Protein AF-A0A0G1GWQ5-F1 (afdb_monomer_lite)

Structure (mmCIF, N/CA/C/O backbone):
data_AF-A0A0G1GWQ5-F1
#
_entry.id   AF-A0A0G1GWQ5-F1
#
loop_
_atom_site.group_PDB
_atom_site.id
_atom_site.type_symbol
_atom_site.label_atom_id
_atom_site.label_alt_id
_atom_site.label_comp_id
_atom_site.label_asym_id
_atom_site.label_entity_id
_atom_site.label_seq_id
_atom_site.pdbx_PDB_ins_code
_atom_site.Cartn_x
_atom_site.Cartn_y
_atom_site.Cartn_z
_atom_site.occupancy
_atom_site.B_iso_or_equiv
_atom_site.auth_seq_id
_atom_site.auth_comp_id
_atom_site.auth_asym_id
_atom_site.auth_atom_id
_atom_site.pdbx_PDB_model_num
ATOM 1 N N . MET A 1 1 ? 37.910 -0.144 7.270 1.00 45.41 1 MET A N 1
ATOM 2 C CA . MET A 1 1 ? 36.591 0.503 7.443 1.00 45.41 1 MET A CA 1
ATOM 3 C C . MET A 1 1 ? 36.032 0.796 6.066 1.00 45.41 1 MET A C 1
ATOM 5 O O . MET A 1 1 ? 36.722 1.430 5.286 1.00 45.41 1 MET A O 1
ATOM 9 N N . GLY A 1 2 ? 34.850 0.276 5.751 1.00 44.00 2 GLY A N 1
ATOM 10 C CA . GLY A 1 2 ? 34.214 0.432 4.442 1.00 44.00 2 GLY A CA 1
ATOM 11 C C . GLY A 1 2 ? 33.196 -0.677 4.229 1.00 44.00 2 GLY A C 1
ATOM 12 O O . GLY A 1 2 ? 33.436 -1.597 3.453 1.00 44.00 2 GLY A O 1
ATOM 13 N N . GLY A 1 3 ? 32.113 -0.655 5.009 1.00 39.78 3 GLY A N 1
ATOM 14 C CA . GLY A 1 3 ? 31.004 -1.583 4.819 1.00 39.78 3 GLY A CA 1
ATOM 15 C C . GLY A 1 3 ? 30.367 -1.304 3.464 1.00 39.78 3 GLY A C 1
ATOM 16 O O . GLY A 1 3 ? 29.810 -0.229 3.262 1.00 39.78 3 GLY A O 1
ATOM 17 N N . ARG A 1 4 ? 30.490 -2.248 2.527 1.00 44.38 4 ARG A N 1
ATOM 18 C CA . ARG A 1 4 ? 29.721 -2.232 1.283 1.00 44.38 4 ARG A CA 1
ATOM 19 C C . ARG A 1 4 ? 28.251 -2.302 1.675 1.00 44.38 4 ARG A C 1
ATOM 21 O O . ARG A 1 4 ? 27.799 -3.341 2.152 1.00 44.38 4 ARG A O 1
ATOM 28 N N . ILE A 1 5 ? 27.523 -1.207 1.500 1.00 52.91 5 ILE A N 1
ATOM 29 C CA . ILE A 1 5 ? 26.066 -1.284 1.436 1.00 52.91 5 ILE A CA 1
ATOM 30 C C . ILE A 1 5 ? 25.770 -2.213 0.249 1.00 52.91 5 ILE A C 1
ATOM 32 O O . ILE A 1 5 ? 26.331 -1.989 -0.828 1.00 52.91 5 ILE A O 1
ATOM 36 N N . PRO A 1 6 ? 25.021 -3.312 0.433 1.00 46.09 6 PRO A N 1
ATOM 37 C CA . PRO A 1 6 ? 24.752 -4.234 -0.658 1.00 46.09 6 PRO A CA 1
ATOM 38 C C . PRO A 1 6 ? 23.968 -3.483 -1.740 1.00 46.09 6 PRO A C 1
ATOM 40 O O . PRO A 1 6 ? 22.902 -2.926 -1.479 1.00 46.09 6 PRO A O 1
ATOM 43 N N . SER A 1 7 ? 24.526 -3.440 -2.950 1.00 52.66 7 SER A N 1
ATOM 44 C CA . SER A 1 7 ? 23.993 -2.729 -4.121 1.00 52.66 7 SER A CA 1
ATOM 45 C C . SER A 1 7 ? 22.566 -3.141 -4.499 1.00 52.66 7 SER A C 1
ATOM 47 O O . SER A 1 7 ? 21.856 -2.365 -5.122 1.00 52.66 7 SER A O 1
ATOM 49 N N . SER A 1 8 ? 22.101 -4.296 -4.023 1.00 56.03 8 SER A N 1
ATOM 50 C CA . SER A 1 8 ? 20.743 -4.809 -4.216 1.00 56.03 8 SER A CA 1
ATOM 51 C C . SER A 1 8 ? 19.621 -3.857 -3.780 1.00 56.03 8 SER A C 1
ATOM 53 O O . SER A 1 8 ? 18.531 -3.934 -4.336 1.00 56.03 8 SER A O 1
ATOM 55 N N . SER A 1 9 ? 19.853 -2.954 -2.817 1.00 59.12 9 SER A N 1
ATOM 56 C CA . SER A 1 9 ? 18.816 -1.996 -2.393 1.00 59.12 9 SER A CA 1
ATOM 57 C C . SER A 1 9 ? 18.645 -0.812 -3.352 1.00 59.12 9 SER A C 1
ATOM 59 O O . SER A 1 9 ? 17.547 -0.274 -3.441 1.00 59.12 9 SER A O 1
ATOM 61 N N . LEU A 1 10 ? 19.695 -0.399 -4.072 1.00 64.94 10 LEU A N 1
ATOM 62 C CA . LEU A 1 10 ? 19.619 0.716 -5.029 1.00 64.94 10 LEU A CA 1
ATOM 63 C C . LEU A 1 10 ? 18.861 0.302 -6.293 1.00 64.94 10 LEU A C 1
ATOM 65 O O . LEU A 1 10 ? 17.991 1.037 -6.754 1.00 64.94 10 LEU A O 1
ATOM 69 N N . ASP A 1 11 ? 19.136 -0.901 -6.799 1.00 67.62 11 ASP A N 1
ATOM 70 C CA . ASP A 1 11 ? 18.407 -1.485 -7.927 1.00 67.62 11 ASP A CA 1
ATOM 71 C C . ASP A 1 11 ? 16.918 -1.696 -7.603 1.00 67.62 11 ASP A C 1
ATOM 73 O O . ASP A 1 11 ? 16.061 -1.450 -8.448 1.00 67.62 11 ASP A O 1
ATOM 77 N N . ALA A 1 12 ? 16.591 -2.086 -6.366 1.00 65.75 12 ALA A N 1
ATOM 78 C CA . ALA A 1 12 ? 15.207 -2.249 -5.921 1.00 65.75 12 ALA A CA 1
ATOM 79 C C . ALA A 1 12 ? 14.437 -0.916 -5.899 1.00 65.75 12 ALA A C 1
ATOM 81 O O . ALA A 1 12 ? 13.301 -0.861 -6.365 1.00 65.75 12 ALA A O 1
ATOM 82 N N . ILE A 1 13 ? 15.070 0.166 -5.430 1.00 69.50 13 ILE A N 1
ATOM 83 C CA . ILE A 1 13 ? 14.475 1.513 -5.435 1.00 69.50 13 ILE A CA 1
ATOM 84 C C . ILE A 1 13 ? 14.289 2.016 -6.869 1.00 69.50 13 ILE A C 1
ATOM 86 O O . ILE A 1 13 ? 13.218 2.508 -7.202 1.00 69.50 13 ILE A O 1
ATOM 90 N N . ALA A 1 14 ? 15.292 1.857 -7.737 1.00 71.12 14 ALA A N 1
ATOM 91 C CA . ALA A 1 14 ? 15.181 2.262 -9.138 1.00 71.12 14 ALA A CA 1
ATOM 92 C C . ALA A 1 14 ? 14.095 1.469 -9.884 1.00 71.12 14 ALA A C 1
ATOM 94 O O . ALA A 1 14 ? 13.368 2.021 -10.707 1.00 71.12 14 ALA A O 1
ATOM 95 N N . ASN A 1 15 ? 13.953 0.176 -9.581 1.00 72.25 15 ASN A N 1
ATOM 96 C CA . ASN A 1 15 ? 12.896 -0.653 -10.147 1.00 72.25 15 ASN A CA 1
ATOM 97 C C . ASN A 1 15 ? 11.510 -0.257 -9.619 1.00 72.25 15 ASN A C 1
ATOM 99 O O . ASN A 1 15 ? 10.567 -0.195 -10.401 1.00 72.25 15 ASN A O 1
ATOM 103 N N . MET A 1 16 ? 11.391 0.049 -8.325 1.00 74.75 16 MET A N 1
ATOM 104 C CA . MET A 1 16 ? 10.166 0.592 -7.736 1.00 74.75 16 MET A CA 1
ATOM 105 C C . MET A 1 16 ? 9.778 1.916 -8.401 1.00 74.75 16 MET A C 1
ATOM 107 O O . MET A 1 16 ? 8.647 2.046 -8.855 1.00 74.75 16 MET A O 1
ATOM 111 N N . ASP A 1 17 ? 10.707 2.868 -8.515 1.00 73.38 17 ASP A N 1
ATOM 112 C CA . ASP A 1 17 ? 10.462 4.172 -9.143 1.00 73.38 17 ASP A CA 1
ATOM 113 C C . ASP A 1 17 ? 10.034 4.020 -10.608 1.00 73.38 17 ASP A C 1
ATOM 115 O O . ASP A 1 17 ? 9.054 4.623 -11.039 1.00 73.38 17 ASP A O 1
ATOM 119 N N . ARG A 1 18 ? 10.680 3.106 -11.347 1.00 77.25 18 ARG A N 1
ATOM 120 C CA . ARG A 1 18 ? 10.290 2.763 -12.720 1.00 77.25 18 ARG A CA 1
ATOM 121 C C . ARG A 1 18 ? 8.863 2.223 -12.787 1.00 77.25 18 ARG A C 1
ATOM 123 O O . ARG A 1 18 ? 8.084 2.697 -13.603 1.00 77.25 18 ARG A O 1
ATOM 130 N N . ILE A 1 19 ? 8.517 1.259 -11.935 1.00 76.56 19 ILE A N 1
ATOM 131 C CA . ILE A 1 19 ? 7.194 0.616 -11.921 1.00 76.56 19 ILE A CA 1
ATOM 132 C C . ILE A 1 19 ? 6.103 1.611 -11.506 1.00 76.56 19 ILE A C 1
ATOM 134 O O . ILE A 1 19 ? 5.035 1.639 -12.113 1.00 76.56 19 ILE A O 1
ATOM 138 N N . ILE A 1 20 ? 6.380 2.468 -10.521 1.00 76.44 20 ILE A N 1
ATOM 139 C CA . ILE A 1 20 ? 5.474 3.547 -10.109 1.00 76.44 20 ILE A CA 1
ATOM 140 C C . ILE A 1 20 ? 5.325 4.572 -11.236 1.00 76.44 20 ILE A C 1
ATOM 142 O O . ILE A 1 20 ? 4.215 5.007 -11.529 1.00 76.44 20 ILE A O 1
ATOM 146 N N . GLY A 1 21 ? 6.417 4.917 -11.920 1.00 76.50 21 GLY A N 1
ATOM 147 C CA . GLY A 1 21 ? 6.407 5.768 -13.106 1.00 76.50 21 GLY A CA 1
ATOM 148 C C . GLY A 1 21 ? 5.557 5.195 -14.245 1.00 76.50 21 GLY A C 1
ATOM 149 O O . GLY A 1 21 ? 4.801 5.942 -14.865 1.00 76.50 21 GLY A O 1
ATOM 150 N N . GLU A 1 22 ? 5.607 3.878 -14.480 1.00 76.19 22 GLU A N 1
ATOM 151 C CA . GLU A 1 22 ? 4.792 3.193 -15.499 1.00 76.19 22 GLU A CA 1
ATOM 152 C C . GLU A 1 22 ? 3.285 3.292 -15.219 1.00 76.19 22 GLU A C 1
ATOM 154 O O . GLU A 1 22 ? 2.495 3.338 -16.161 1.00 76.19 22 GLU A O 1
ATOM 159 N N . VAL A 1 23 ? 2.881 3.398 -13.950 1.00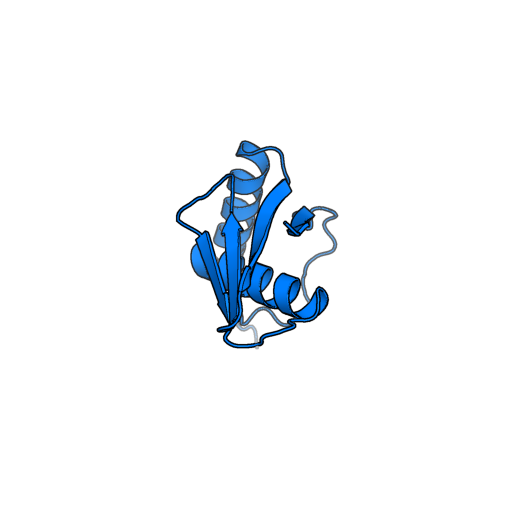 73.75 23 VAL A N 1
ATOM 160 C CA . VAL A 1 23 ? 1.471 3.561 -13.558 1.00 73.75 23 VAL A CA 1
ATOM 161 C C . VAL A 1 23 ? 1.055 5.023 -13.334 1.00 73.75 23 VAL A C 1
ATOM 163 O O . VAL A 1 23 ? -0.050 5.288 -12.872 1.00 73.75 23 VAL A O 1
ATOM 166 N N . GLY A 1 24 ? 1.903 5.990 -13.709 1.00 70.88 24 GLY A N 1
ATOM 167 C CA . GLY A 1 24 ? 1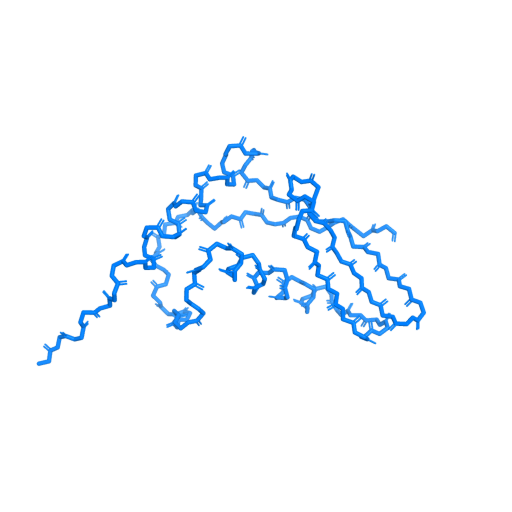.590 7.426 -13.653 1.00 70.88 24 GLY A CA 1
ATOM 168 C C . GLY A 1 24 ? 2.282 8.202 -12.528 1.00 70.88 24 GLY A C 1
ATOM 169 O O . GLY A 1 24 ? 1.941 9.356 -12.277 1.00 70.88 24 GLY A O 1
ATOM 170 N N . GLY A 1 25 ? 3.262 7.600 -11.852 1.00 72.44 25 GLY A N 1
ATOM 171 C CA . GLY A 1 25 ? 4.105 8.253 -10.845 1.00 72.44 25 GLY A CA 1
ATOM 172 C C . GLY A 1 25 ? 3.466 8.380 -9.458 1.00 72.44 25 GLY A C 1
ATOM 173 O O . GLY A 1 25 ? 4.098 8.891 -8.535 1.00 72.44 25 GLY A O 1
ATOM 174 N N . THR A 1 26 ? 2.217 7.940 -9.297 1.00 77.19 26 THR A N 1
ATOM 175 C CA . THR A 1 26 ? 1.476 7.989 -8.032 1.00 77.19 26 THR A CA 1
ATOM 176 C C . THR A 1 26 ? 0.703 6.695 -7.848 1.00 77.19 26 THR A C 1
ATOM 178 O O . THR A 1 26 ? 0.019 6.263 -8.768 1.00 77.19 26 THR A O 1
ATOM 181 N N . LEU A 1 27 ? 0.796 6.099 -6.660 1.00 81.75 27 LEU A N 1
ATOM 182 C CA . LEU A 1 27 ? -0.016 4.939 -6.292 1.00 81.75 27 LEU A CA 1
ATOM 183 C C . LEU A 1 27 ? -1.267 5.399 -5.548 1.00 81.75 27 LEU A C 1
ATOM 185 O O . LEU A 1 27 ? -1.167 6.156 -4.572 1.00 81.75 27 LEU A O 1
ATOM 189 N N . HIS A 1 28 ? -2.427 4.920 -5.987 1.00 84.38 28 HIS A N 1
ATOM 190 C CA . HIS A 1 28 ? -3.700 5.200 -5.346 1.00 84.38 28 HIS A CA 1
ATOM 191 C C . HIS A 1 28 ? -4.087 4.033 -4.447 1.00 84.38 28 HIS A C 1
ATOM 193 O O . HIS A 1 28 ? -4.213 2.893 -4.891 1.00 84.38 28 HIS A O 1
ATOM 199 N N . PHE A 1 29 ? -4.288 4.334 -3.169 1.00 85.88 29 PHE A N 1
ATOM 200 C CA . PHE A 1 29 ? -4.739 3.358 -2.186 1.00 85.88 29 PHE A CA 1
ATOM 201 C C . PHE A 1 29 ? -6.170 3.665 -1.787 1.00 85.88 29 PHE A C 1
ATOM 203 O O . PHE A 1 29 ? -6.469 4.786 -1.375 1.00 85.88 29 PHE A O 1
ATOM 210 N N . LEU A 1 30 ? -7.040 2.669 -1.900 1.00 87.75 30 LEU A N 1
ATOM 211 C CA . LEU A 1 30 ? -8.406 2.732 -1.418 1.00 87.75 30 LEU A CA 1
ATOM 212 C C . LEU A 1 30 ? -8.432 2.237 0.022 1.00 87.75 30 LEU A C 1
ATOM 214 O O . LEU A 1 30 ? -8.220 1.051 0.252 1.00 87.75 30 LEU A O 1
ATOM 218 N N . VAL A 1 31 ? -8.645 3.138 0.976 1.00 87.19 31 VAL A N 1
ATOM 219 C CA . VAL A 1 31 ? -8.698 2.809 2.402 1.00 87.19 31 VAL A CA 1
ATOM 220 C C . VAL A 1 31 ? -10.150 2.602 2.809 1.00 87.19 31 VAL A C 1
ATOM 222 O O . VAL A 1 31 ? -10.978 3.497 2.645 1.00 87.19 31 VAL A O 1
ATOM 225 N N . THR A 1 32 ? -10.436 1.438 3.377 1.00 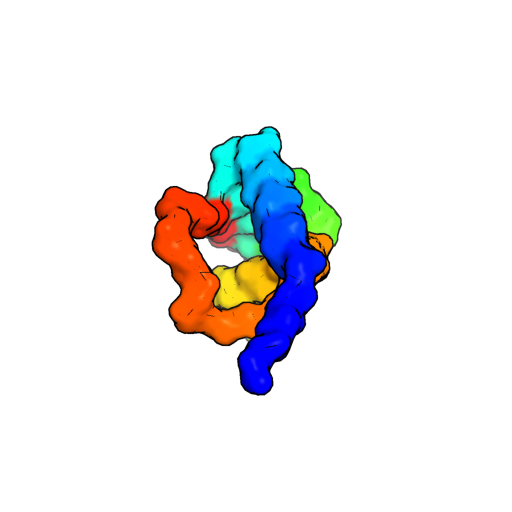87.69 32 THR A N 1
ATOM 226 C CA . THR A 1 32 ? -11.736 1.053 3.921 1.00 87.69 32 THR A CA 1
ATOM 227 C C . THR A 1 32 ? -11.578 0.736 5.4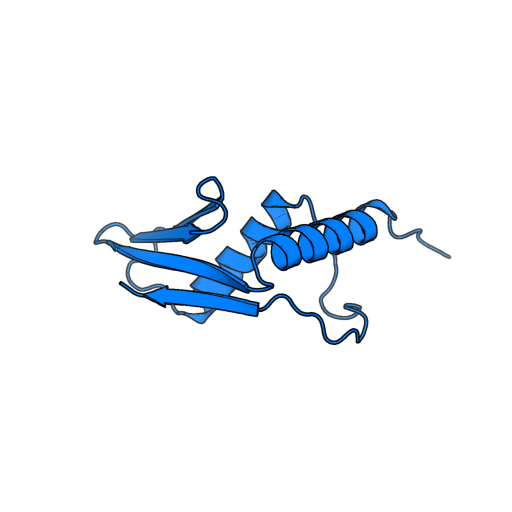02 1.00 87.69 32 THR A C 1
ATOM 229 O O . THR A 1 32 ? -10.734 -0.068 5.796 1.00 87.69 32 THR A O 1
ATOM 232 N N . THR A 1 33 ? -12.379 1.387 6.239 1.00 84.31 33 THR A N 1
ATOM 233 C CA . THR A 1 33 ? -12.426 1.137 7.685 1.00 84.31 33 THR A CA 1
ATOM 234 C C . THR A 1 33 ? -13.690 0.357 8.028 1.00 84.31 33 THR A C 1
ATOM 236 O O . THR A 1 33 ? -14.787 0.778 7.667 1.00 84.31 33 THR A O 1
ATOM 239 N N . GLU A 1 34 ? -13.543 -0.747 8.747 1.00 84.94 34 GLU A N 1
ATOM 240 C CA . GLU A 1 34 ? -14.617 -1.624 9.213 1.00 84.94 34 GLU A CA 1
ATOM 241 C C . GLU A 1 34 ? -14.628 -1.730 10.750 1.00 84.94 34 GLU A C 1
ATOM 243 O O . GLU A 1 34 ? -13.740 -1.248 11.453 1.00 84.94 34 GLU A O 1
ATOM 248 N N . GLU A 1 35 ? -15.646 -2.386 11.315 1.00 80.31 35 GLU A N 1
ATOM 249 C CA . GLU A 1 35 ? -15.790 -2.525 12.775 1.00 80.31 35 GLU A CA 1
ATOM 250 C C . GLU A 1 35 ? -14.667 -3.350 13.433 1.00 80.31 35 GLU A C 1
ATOM 252 O O . GLU A 1 35 ? -14.417 -3.204 14.639 1.00 80.31 35 GLU A O 1
ATOM 257 N N . ASP A 1 36 ? -14.005 -4.207 12.650 1.00 81.50 36 ASP A N 1
ATOM 258 C CA . ASP A 1 36 ? -12.928 -5.110 13.075 1.00 81.50 36 ASP A CA 1
ATOM 259 C C . ASP A 1 36 ? -11.522 -4.538 12.804 1.00 81.50 36 ASP A C 1
ATOM 261 O O . ASP A 1 36 ? -10.527 -5.065 13.299 1.00 81.50 36 ASP A O 1
ATOM 265 N N . GLY A 1 37 ? -11.423 -3.431 12.059 1.00 88.00 37 GLY A N 1
ATOM 266 C CA . GLY A 1 37 ? -10.144 -2.846 11.674 1.00 88.00 37 GLY A CA 1
ATOM 267 C C . GLY A 1 37 ? -10.228 -2.026 10.395 1.00 88.00 37 GLY A C 1
ATOM 268 O O . GLY A 1 37 ? -11.245 -1.426 10.082 1.00 88.00 37 GLY A O 1
ATOM 269 N N . TRP A 1 38 ? -9.152 -1.993 9.630 1.00 88.88 38 TRP A N 1
ATOM 270 C CA . TRP A 1 38 ? -9.101 -1.298 8.353 1.00 88.88 38 TRP A CA 1
ATOM 271 C C . TRP A 1 38 ? -8.275 -2.087 7.358 1.00 88.88 38 TRP A C 1
ATOM 273 O O . TRP A 1 38 ? -7.383 -2.848 7.740 1.00 88.88 38 TRP A O 1
ATOM 283 N N . PHE A 1 39 ? -8.532 -1.856 6.080 1.00 89.69 39 PHE A N 1
ATOM 284 C CA . PHE A 1 39 ? -7.668 -2.314 5.012 1.00 89.69 39 PHE A CA 1
ATOM 285 C C . PHE A 1 39 ? -7.508 -1.245 3.933 1.00 89.69 39 PHE A C 1
ATOM 287 O O . PHE A 1 39 ? -8.328 -0.345 3.791 1.00 89.69 39 PHE A O 1
ATOM 294 N N . ALA A 1 40 ? -6.401 -1.311 3.208 1.00 88.38 40 ALA A N 1
ATOM 295 C CA . ALA A 1 40 ? -6.081 -0.466 2.081 1.00 88.38 40 ALA A CA 1
ATOM 296 C C . ALA A 1 40 ? -5.638 -1.336 0.906 1.00 88.38 40 ALA A C 1
ATOM 298 O O . ALA A 1 40 ? -4.735 -2.161 1.052 1.00 88.38 40 ALA A O 1
ATOM 299 N N . GLU A 1 41 ? -6.252 -1.137 -0.255 1.00 88.50 41 GLU A N 1
ATOM 300 C CA . GLU A 1 41 ? -5.914 -1.843 -1.493 1.00 88.50 41 GLU A CA 1
ATOM 301 C C . GLU A 1 41 ? -5.318 -0.864 -2.506 1.00 88.50 41 GLU A C 1
ATOM 303 O O . GLU A 1 41 ? -5.833 0.241 -2.687 1.00 88.50 41 GLU A O 1
ATOM 308 N N . CYS A 1 42 ? -4.221 -1.245 -3.163 1.00 86.31 42 CYS A N 1
ATOM 309 C CA . CYS A 1 42 ? -3.660 -0.444 -4.248 1.00 86.31 42 CYS A CA 1
ATOM 310 C C . CYS A 1 42 ? -4.438 -0.677 -5.548 1.00 86.31 42 CYS A C 1
ATOM 312 O O . CYS A 1 42 ? -4.519 -1.801 -6.038 1.00 86.31 42 CYS A O 1
ATOM 314 N N . ASN A 1 43 ? -4.950 0.398 -6.143 1.00 86.12 43 ASN A N 1
ATOM 315 C CA . ASN A 1 43 ? -5.753 0.338 -7.363 1.00 86.12 43 ASN A CA 1
ATOM 316 C C . ASN A 1 43 ? -4.921 -0.100 -8.586 1.00 86.12 43 ASN A C 1
ATOM 318 O O . ASN A 1 43 ? -5.393 -0.825 -9.457 1.00 86.12 43 ASN A O 1
ATOM 322 N N . GLU A 1 44 ? -3.661 0.325 -8.645 1.00 83.00 44 GLU A N 1
ATOM 323 C CA . GLU A 1 44 ? -2.705 -0.035 -9.692 1.00 83.00 44 GLU A CA 1
ATOM 324 C C . GLU A 1 44 ? -2.166 -1.462 -9.521 1.00 83.00 44 GLU A C 1
ATOM 326 O O . GLU A 1 44 ? -1.888 -2.150 -10.504 1.00 83.00 44 GLU A O 1
ATOM 331 N N . PHE A 1 45 ? -2.032 -1.915 -8.272 1.00 82.50 45 PHE A N 1
ATOM 332 C CA . PHE A 1 45 ? -1.489 -3.223 -7.920 1.00 82.50 45 PHE A CA 1
ATOM 333 C C . PHE A 1 45 ? -2.408 -3.921 -6.911 1.00 82.50 45 PHE A C 1
ATOM 335 O O . PHE A 1 45 ? -2.102 -3.920 -5.720 1.00 82.50 45 PHE A O 1
ATOM 342 N N . PRO A 1 46 ? -3.479 -4.602 -7.356 1.00 78.44 46 PRO A N 1
ATOM 343 C CA . PRO A 1 46 ? -4.451 -5.239 -6.456 1.00 78.44 46 PRO A CA 1
ATOM 344 C C . PRO A 1 46 ? -3.854 -6.374 -5.603 1.00 78.44 46 PRO A C 1
ATOM 346 O O . PRO A 1 46 ? -4.481 -6.866 -4.675 1.00 78.44 46 PRO A O 1
ATOM 349 N N . ALA A 1 47 ? -2.620 -6.802 -5.893 1.00 78.31 47 ALA A N 1
ATOM 350 C CA . ALA A 1 47 ? -1.864 -7.721 -5.0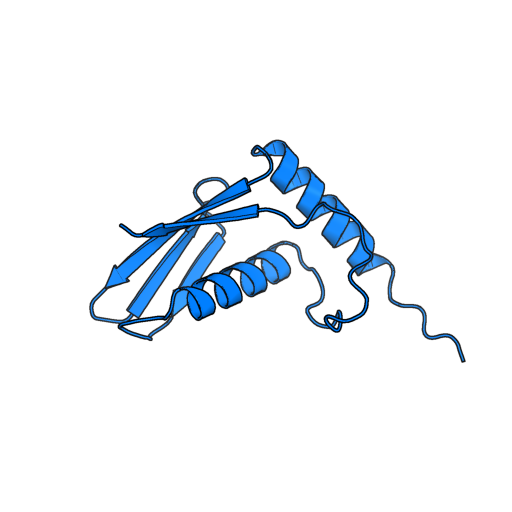44 1.00 78.31 47 ALA A CA 1
ATOM 351 C C . ALA A 1 47 ? -1.282 -7.052 -3.779 1.00 78.31 47 ALA A C 1
ATOM 353 O O . ALA A 1 47 ? -0.843 -7.752 -2.868 1.00 78.31 47 ALA A O 1
ATOM 354 N N . ILE A 1 48 ? -1.243 -5.716 -3.724 1.00 82.31 48 ILE A N 1
ATOM 355 C CA . ILE A 1 48 ? -0.774 -4.941 -2.574 1.00 82.31 48 ILE A CA 1
ATOM 356 C C . ILE A 1 48 ? -1.991 -4.584 -1.724 1.00 82.31 48 ILE A C 1
ATOM 358 O O . ILE A 1 48 ? -2.685 -3.599 -1.980 1.00 82.31 48 ILE A O 1
ATOM 362 N N . ILE A 1 49 ? -2.223 -5.408 -0.704 1.00 84.50 49 ILE A N 1
ATOM 363 C CA . ILE A 1 49 ? -3.298 -5.239 0.273 1.00 84.50 49 ILE A CA 1
ATOM 364 C C . ILE A 1 49 ? -2.669 -5.095 1.654 1.00 84.50 49 ILE A C 1
ATOM 366 O O . ILE A 1 49 ? -1.767 -5.845 2.034 1.00 84.50 49 ILE A O 1
ATOM 370 N N . ILE A 1 50 ? -3.149 -4.116 2.404 1.00 88.38 50 ILE A N 1
ATOM 371 C CA . ILE A 1 50 ? -2.677 -3.755 3.737 1.00 88.38 50 ILE A CA 1
ATOM 372 C C . ILE A 1 50 ? -3.861 -3.695 4.662 1.00 88.38 50 ILE A C 1
ATOM 374 O O . ILE A 1 50 ? -4.944 -3.342 4.233 1.00 88.38 50 ILE A O 1
ATOM 378 N N . GLY A 1 51 ? -3.660 -3.986 5.936 1.00 88.62 51 GLY A N 1
ATOM 379 C CA . GLY A 1 51 ? -4.681 -3.725 6.930 1.00 88.62 51 GLY A CA 1
ATOM 380 C C . GLY A 1 51 ? -4.136 -3.772 8.340 1.00 88.62 51 GLY A C 1
ATOM 381 O O . GLY A 1 51 ? -2.981 -4.140 8.573 1.00 88.62 51 GLY A O 1
ATOM 382 N N . GLY A 1 52 ? -4.979 -3.379 9.281 1.00 86.88 52 GLY A N 1
ATOM 383 C CA . GLY A 1 52 ? -4.683 -3.408 10.704 1.00 86.88 52 GLY A CA 1
ATOM 384 C C . GLY A 1 52 ? -5.953 -3.554 11.529 1.00 86.88 52 GLY A C 1
ATOM 385 O O . GLY A 1 52 ? -7.035 -3.200 11.080 1.00 86.88 52 GLY A O 1
ATOM 386 N N . ALA A 1 53 ? -5.811 -4.059 12.753 1.00 86.31 53 ALA A N 1
ATOM 387 C CA . ALA A 1 53 ? -6.925 -4.245 13.688 1.00 86.31 53 ALA A CA 1
ATOM 388 C C . ALA A 1 53 ? -7.328 -2.945 14.422 1.00 86.31 53 ALA A C 1
ATOM 390 O O . ALA A 1 53 ? -8.246 -2.938 15.244 1.00 86.31 53 ALA A O 1
ATOM 391 N N . GLU A 1 54 ? -6.632 -1.831 14.169 1.00 83.38 54 GLU A N 1
ATOM 392 C CA . GLU A 1 54 ? -7.009 -0.529 14.717 1.00 83.38 54 GLU A CA 1
ATOM 393 C C . GLU A 1 54 ? -8.339 -0.061 14.113 1.00 83.38 54 GLU A C 1
ATOM 395 O O . GLU A 1 54 ? -8.453 0.107 12.907 1.00 83.38 54 GLU A O 1
ATOM 400 N N . LYS A 1 55 ? -9.342 0.212 14.953 1.00 74.31 55 LYS A N 1
ATOM 401 C CA . LYS A 1 55 ? -10.677 0.633 14.487 1.00 74.31 55 LYS A CA 1
ATOM 402 C C . LYS A 1 55 ? -10.709 2.043 13.890 1.00 74.31 55 LYS A C 1
ATOM 404 O O . LYS A 1 55 ? -11.480 2.306 12.983 1.00 74.31 55 LYS A O 1
ATOM 409 N N . ASN A 1 56 ? -9.856 2.932 14.398 1.00 75.81 56 ASN A N 1
ATOM 410 C CA . ASN A 1 56 ? -9.665 4.292 13.892 1.00 75.81 56 ASN A CA 1
ATOM 411 C C . ASN A 1 56 ? -8.163 4.530 13.701 1.00 75.81 56 ASN A C 1
ATOM 413 O O . ASN A 1 56 ? -7.529 5.150 14.561 1.00 75.81 56 ASN A O 1
ATOM 417 N N . PRO A 1 57 ? -7.557 3.995 12.634 1.00 80.06 57 PRO A N 1
ATOM 418 C CA . PRO A 1 57 ? -6.163 4.283 12.352 1.00 80.06 57 PRO A CA 1
ATOM 419 C C . PRO A 1 57 ? -6.010 5.767 11.991 1.00 80.06 57 PRO A C 1
ATOM 421 O O . PRO A 1 57 ? -6.811 6.335 11.247 1.00 80.06 57 PRO A O 1
ATOM 424 N N . SER A 1 58 ? -4.968 6.415 12.507 1.00 83.88 58 SER A N 1
ATOM 425 C CA . SER A 1 58 ? -4.603 7.750 12.031 1.00 83.88 58 SER A CA 1
ATOM 426 C C . SER A 1 58 ? -4.123 7.668 10.582 1.00 83.88 58 SER A C 1
ATOM 428 O O . SER A 1 58 ? -3.469 6.698 10.199 1.00 83.88 58 SER A O 1
ATOM 430 N N . THR A 1 59 ? -4.374 8.714 9.795 1.00 81.25 59 THR A N 1
ATOM 431 C CA . THR A 1 59 ? -3.846 8.854 8.427 1.00 81.25 59 THR A CA 1
ATOM 432 C C . THR A 1 59 ? -2.344 8.577 8.363 1.00 81.25 59 THR A C 1
ATOM 434 O O . THR A 1 59 ? -1.910 7.778 7.541 1.00 81.25 59 THR A O 1
ATOM 437 N N . GLU A 1 60 ? -1.580 9.129 9.308 1.00 82.75 60 GLU A N 1
ATOM 438 C CA . GLU A 1 60 ? -0.131 8.926 9.417 1.00 82.75 60 GLU A CA 1
ATOM 439 C C . GLU A 1 60 ? 0.240 7.440 9.548 1.00 82.75 60 GLU A C 1
ATOM 441 O O . GLU A 1 60 ? 1.126 6.956 8.849 1.00 82.75 60 GLU A O 1
ATOM 446 N N . LEU A 1 61 ? -0.488 6.689 10.382 1.00 82.25 61 LEU A N 1
ATOM 447 C CA . LEU A 1 61 ? -0.260 5.258 10.586 1.00 82.25 61 LEU A CA 1
ATOM 448 C C . LEU A 1 61 ? -0.547 4.464 9.307 1.00 82.25 61 LEU A C 1
ATOM 450 O O . LEU A 1 61 ? 0.194 3.543 8.966 1.00 82.25 61 LEU A O 1
ATOM 454 N N . ILE A 1 62 ? -1.620 4.820 8.598 1.00 83.81 62 ILE A N 1
ATOM 455 C CA . ILE A 1 62 ? -1.979 4.185 7.329 1.00 83.81 62 ILE A CA 1
ATOM 456 C C . ILE A 1 62 ? -0.877 4.425 6.300 1.00 83.81 62 ILE A C 1
ATOM 458 O O . ILE A 1 62 ? -0.415 3.477 5.671 1.00 83.81 62 ILE A O 1
ATOM 462 N N . GLU A 1 63 ? -0.407 5.664 6.166 1.00 82.56 63 GLU A N 1
ATOM 463 C CA . GLU A 1 63 ? 0.673 6.018 5.245 1.00 82.56 63 GLU A CA 1
ATOM 464 C C . GLU A 1 63 ? 1.994 5.322 5.594 1.00 82.56 63 GLU A C 1
ATOM 466 O O . GLU A 1 63 ? 2.693 4.840 4.699 1.00 82.56 63 GLU A O 1
ATOM 471 N N . GLU A 1 64 ? 2.334 5.215 6.881 1.00 84.12 64 GLU A N 1
ATOM 472 C CA . GLU A 1 64 ? 3.509 4.465 7.334 1.00 84.12 64 GLU A CA 1
ATOM 473 C C . GLU A 1 64 ? 3.411 2.980 6.968 1.00 84.12 64 GLU A C 1
ATOM 475 O O . GLU A 1 64 ? 4.367 2.414 6.434 1.00 84.12 64 GLU A O 1
ATOM 480 N N . ARG A 1 65 ? 2.249 2.354 7.190 1.00 84.12 65 ARG A N 1
ATOM 481 C CA . ARG A 1 65 ? 2.006 0.946 6.836 1.00 84.12 65 ARG A CA 1
ATOM 482 C C . ARG A 1 65 ? 2.023 0.723 5.327 1.00 84.12 65 ARG A C 1
ATOM 484 O O . ARG A 1 65 ? 2.627 -0.247 4.876 1.00 84.12 65 ARG A O 1
ATOM 491 N N . ILE A 1 66 ? 1.418 1.633 4.560 1.00 83.94 66 ILE A N 1
ATOM 492 C CA . ILE A 1 66 ? 1.470 1.653 3.093 1.00 83.94 66 ILE A CA 1
ATOM 493 C C . ILE A 1 66 ? 2.916 1.684 2.618 1.00 83.94 66 ILE A C 1
ATOM 495 O O . ILE A 1 66 ? 3.320 0.830 1.831 1.00 83.94 66 ILE A O 1
ATOM 499 N N . ARG A 1 67 ? 3.723 2.608 3.141 1.00 81.69 67 ARG A N 1
ATOM 500 C CA . ARG A 1 67 ? 5.137 2.710 2.780 1.00 81.69 67 ARG A CA 1
ATOM 501 C C . ARG A 1 67 ? 5.906 1.430 3.111 1.00 81.69 67 ARG A C 1
ATOM 503 O O . ARG A 1 67 ? 6.680 0.969 2.276 1.00 81.69 67 ARG A O 1
ATOM 510 N N . ASP A 1 68 ? 5.689 0.854 4.291 1.00 80.75 68 ASP A N 1
ATOM 511 C CA . ASP A 1 68 ? 6.397 -0.351 4.737 1.00 80.75 68 ASP A CA 1
ATOM 512 C C . ASP A 1 68 ? 6.095 -1.564 3.848 1.00 80.75 68 ASP A C 1
ATOM 514 O O . ASP A 1 68 ? 7.011 -2.239 3.376 1.00 80.75 68 ASP A O 1
ATOM 518 N N . VAL A 1 69 ? 4.821 -1.801 3.528 1.00 82.06 69 VAL A N 1
ATOM 519 C CA . VAL A 1 69 ? 4.436 -2.927 2.667 1.00 82.06 69 VAL A CA 1
ATOM 520 C C . VAL A 1 69 ? 4.809 -2.690 1.216 1.00 82.06 69 VAL A C 1
ATOM 522 O O . VAL A 1 69 ? 5.217 -3.638 0.556 1.00 82.06 69 VAL A O 1
ATOM 525 N N . VAL A 1 70 ? 4.746 -1.458 0.714 1.00 78.50 70 VAL A N 1
ATOM 526 C CA . VAL A 1 70 ? 5.274 -1.147 -0.618 1.00 78.50 70 VAL A CA 1
ATOM 527 C C . VAL A 1 70 ? 6.773 -1.450 -0.655 1.00 78.50 70 VAL A C 1
ATOM 529 O O . VAL A 1 70 ? 7.230 -2.187 -1.526 1.00 78.50 70 VAL A O 1
ATOM 532 N N . HIS A 1 71 ? 7.547 -0.992 0.330 1.00 76.50 71 HIS A N 1
ATOM 533 C CA . HIS A 1 71 ? 8.967 -1.334 0.419 1.00 76.50 71 HIS A CA 1
ATOM 534 C C . HIS A 1 71 ? 9.188 -2.853 0.503 1.00 76.50 71 HIS A C 1
ATOM 536 O O . HIS A 1 71 ? 10.082 -3.375 -0.162 1.00 76.50 71 HIS A O 1
ATOM 542 N N . CYS A 1 72 ? 8.352 -3.576 1.252 1.00 77.38 72 CYS A N 1
ATOM 543 C CA . CYS A 1 72 ? 8.399 -5.034 1.346 1.00 77.38 72 CYS A CA 1
ATOM 544 C C . CYS A 1 72 ? 8.086 -5.718 0.002 1.00 77.38 72 CYS A C 1
ATOM 546 O O . CYS A 1 72 ? 8.830 -6.601 -0.423 1.00 77.38 72 CYS A O 1
ATOM 548 N N . ALA A 1 73 ? 7.045 -5.271 -0.703 1.00 73.94 73 ALA A N 1
ATOM 549 C CA . ALA A 1 73 ? 6.618 -5.797 -1.997 1.00 73.94 73 ALA A CA 1
ATOM 550 C C . ALA A 1 73 ? 7.696 -5.613 -3.076 1.00 73.94 73 ALA A C 1
ATOM 552 O O . ALA A 1 73 ? 7.908 -6.502 -3.899 1.00 73.94 73 ALA A O 1
ATOM 553 N N . PHE A 1 74 ? 8.433 -4.500 -3.027 1.00 70.94 74 PHE A N 1
ATOM 554 C CA . PHE A 1 74 ? 9.576 -4.238 -3.907 1.00 70.94 74 PHE A CA 1
ATOM 555 C C . PHE A 1 74 ? 10.910 -4.785 -3.366 1.00 70.94 74 PHE A C 1
ATOM 557 O O . PHE A 1 74 ? 11.960 -4.540 -3.960 1.00 70.94 74 PHE A O 1
ATOM 564 N N . ASN A 1 75 ? 10.887 -5.556 -2.269 1.00 68.12 75 ASN A N 1
ATOM 565 C CA . ASN A 1 75 ? 12.059 -6.149 -1.616 1.00 68.12 75 ASN A CA 1
ATOM 566 C C . ASN A 1 75 ? 13.155 -5.119 -1.263 1.00 68.12 75 ASN A C 1
ATOM 568 O O . ASN A 1 75 ? 14.355 -5.409 -1.276 1.00 68.12 75 ASN A O 1
ATOM 572 N N . ILE A 1 76 ? 12.742 -3.891 -0.948 1.00 62.62 76 ILE A N 1
ATOM 573 C CA . ILE A 1 76 ? 13.616 -2.823 -0.480 1.00 62.62 76 ILE A CA 1
ATOM 574 C C . ILE A 1 76 ? 13.870 -3.080 1.003 1.00 62.62 76 ILE A C 1
ATOM 576 O O . ILE A 1 76 ? 12.961 -3.042 1.829 1.00 62.62 76 ILE A O 1
ATOM 580 N N . SER A 1 77 ? 15.125 -3.375 1.347 1.00 48.19 77 SER A N 1
ATOM 581 C CA . SER A 1 77 ? 15.524 -3.633 2.731 1.00 48.19 77 SER A CA 1
ATOM 582 C C . SER A 1 77 ? 15.143 -2.447 3.619 1.00 48.19 77 SER A C 1
ATOM 584 O O . SER A 1 77 ? 15.704 -1.369 3.467 1.00 48.19 77 SER A O 1
ATOM 586 N N . SER A 1 78 ? 14.255 -2.643 4.594 1.00 45.69 78 SER A N 1
ATOM 587 C CA . SER A 1 78 ? 13.831 -1.621 5.570 1.00 45.69 78 SER A CA 1
ATOM 588 C C . SER A 1 78 ? 14.961 -1.125 6.495 1.00 45.69 78 SER A C 1
ATOM 590 O O . SER A 1 78 ? 14.757 -0.254 7.334 1.00 45.69 78 SER A O 1
ATOM 592 N N . LYS A 1 79 ? 16.190 -1.633 6.320 1.00 42.56 79 LYS A N 1
ATOM 593 C CA . LYS A 1 79 ? 17.422 -1.176 6.984 1.00 42.56 79 LYS A CA 1
ATOM 594 C C . LYS A 1 79 ? 18.095 0.021 6.306 1.00 42.56 79 LYS A C 1
ATOM 596 O O . LYS A 1 79 ? 19.289 0.224 6.521 1.00 42.56 79 LYS A O 1
ATOM 601 N N . ILE A 1 80 ? 17.394 0.809 5.495 1.00 48.12 80 ILE A N 1
ATOM 602 C CA . ILE A 1 80 ? 17.932 2.107 5.074 1.00 48.12 80 ILE A CA 1
ATOM 603 C C . ILE A 1 80 ? 17.594 3.090 6.201 1.00 48.12 80 ILE A C 1
ATOM 605 O O . ILE A 1 80 ? 16.430 3.467 6.331 1.00 48.12 80 ILE A O 1
ATOM 609 N N . PRO A 1 81 ? 18.549 3.473 7.073 1.00 40.53 81 PRO A N 1
ATOM 610 C CA . PRO A 1 81 ? 18.287 4.521 8.044 1.00 40.53 81 PRO A CA 1
ATOM 611 C C . PRO A 1 81 ? 17.884 5.781 7.277 1.00 40.53 81 PRO A C 1
ATOM 613 O O . PRO A 1 81 ? 18.541 6.149 6.302 1.00 40.53 81 PRO A O 1
ATOM 616 N N . SER A 1 82 ? 16.826 6.447 7.738 1.00 47.47 82 SER A N 1
ATOM 617 C CA . SER A 1 82 ? 16.191 7.640 7.153 1.00 47.47 82 SER A CA 1
ATOM 618 C C . SER A 1 82 ? 17.105 8.870 6.984 1.00 47.47 82 SER A C 1
ATOM 620 O O . SER A 1 82 ? 16.616 9.981 6.814 1.00 47.47 82 SER A O 1
ATOM 622 N N . LYS A 1 83 ? 18.430 8.708 7.068 1.00 41.94 83 LYS A N 1
ATOM 623 C CA . LYS A 1 83 ? 19.437 9.767 7.001 1.00 41.94 83 LYS A CA 1
ATOM 624 C C . LYS A 1 83 ? 20.228 9.817 5.690 1.00 41.94 83 LYS A C 1
ATOM 626 O O . LYS A 1 83 ? 20.887 10.824 5.455 1.00 41.94 83 LYS A O 1
ATOM 631 N N . ASP A 1 84 ? 20.102 8.805 4.830 1.00 42.59 84 ASP A N 1
ATOM 632 C CA . ASP A 1 84 ? 20.834 8.719 3.556 1.00 42.59 84 ASP A CA 1
ATOM 633 C C . ASP A 1 84 ? 19.911 8.448 2.354 1.00 42.59 84 ASP A C 1
ATOM 635 O O . ASP A 1 84 ? 20.343 7.899 1.339 1.00 42.59 84 ASP A O 1
ATOM 639 N N . ILE A 1 85 ? 18.638 8.866 2.420 1.00 51.53 85 ILE A N 1
ATOM 640 C CA . ILE A 1 85 ? 17.881 9.089 1.183 1.00 51.53 85 ILE A CA 1
ATOM 641 C C . ILE A 1 85 ? 18.482 10.336 0.548 1.00 51.53 85 ILE A C 1
ATOM 643 O O . ILE A 1 85 ? 18.210 11.473 0.932 1.00 51.53 85 ILE A O 1
ATOM 647 N N . ILE A 1 86 ? 19.405 10.060 -0.366 1.00 48.00 86 ILE A N 1
ATOM 648 C CA . ILE A 1 86 ? 19.958 10.958 -1.364 1.00 48.00 86 ILE A CA 1
ATOM 649 C C . ILE A 1 86 ? 18.880 11.976 -1.736 1.00 48.00 86 ILE A C 1
ATOM 651 O O . ILE A 1 86 ? 17.773 11.599 -2.114 1.00 48.00 86 ILE A O 1
ATOM 655 N N . ARG A 1 87 ? 19.224 13.261 -1.608 1.00 40.84 87 ARG A N 1
ATOM 656 C CA . ARG A 1 87 ? 18.521 14.391 -2.219 1.00 40.84 87 ARG A CA 1
ATOM 657 C C . ARG A 1 87 ? 18.364 14.113 -3.716 1.00 40.84 87 ARG A C 1
ATOM 659 O O . ARG A 1 87 ? 19.197 14.533 -4.509 1.00 40.84 87 ARG A O 1
ATOM 666 N N . ASN A 1 88 ? 17.341 13.369 -4.087 1.00 42.41 88 ASN A N 1
ATOM 667 C CA . ASN A 1 88 ? 16.821 13.317 -5.432 1.00 42.41 88 ASN A CA 1
ATOM 668 C C . ASN A 1 88 ? 15.315 13.461 -5.269 1.00 42.41 88 ASN A C 1
ATOM 670 O O . ASN A 1 88 ? 14.690 12.712 -4.522 1.00 42.41 88 ASN A O 1
ATOM 674 N N . GLU A 1 89 ? 14.773 14.502 -5.880 1.00 46.16 89 GLU A N 1
ATOM 675 C CA . GLU A 1 89 ? 13.402 14.998 -5.743 1.00 46.16 89 GLU A CA 1
ATOM 676 C C . GLU A 1 89 ? 12.382 14.065 -6.426 1.00 46.16 89 GLU A C 1
ATOM 678 O O . GLU A 1 89 ? 11.545 14.485 -7.217 1.00 46.16 89 GLU A O 1
ATOM 683 N N . SER A 1 90 ? 12.470 12.767 -6.148 1.00 45.75 90 SER A N 1
ATOM 684 C CA . SER A 1 90 ? 11.584 11.722 -6.661 1.00 45.75 90 SER A CA 1
ATOM 685 C C . SER A 1 90 ? 11.211 10.799 -5.509 1.00 45.75 90 SER A C 1
ATOM 687 O O . SER A 1 90 ? 11.475 9.604 -5.509 1.00 45.75 90 SER A O 1
ATOM 689 N N . THR A 1 91 ? 10.648 11.375 -4.449 1.00 49.94 91 THR A N 1
ATOM 690 C CA . THR A 1 91 ? 9.843 10.583 -3.522 1.00 49.94 91 THR A CA 1
ATOM 691 C C . THR A 1 91 ? 8.561 10.192 -4.256 1.00 49.94 91 THR A C 1
ATOM 693 O O . THR A 1 91 ? 7.844 11.101 -4.691 1.00 49.94 91 THR A O 1
ATOM 696 N N . PRO A 1 92 ? 8.255 8.892 -4.408 1.00 55.06 92 PRO A N 1
ATOM 697 C CA . PRO A 1 92 ? 6.997 8.466 -5.002 1.00 55.06 92 PRO A CA 1
ATOM 698 C C . PRO A 1 92 ? 5.848 9.078 -4.203 1.00 55.06 92 PRO A C 1
ATOM 700 O O . PRO A 1 92 ? 5.840 9.047 -2.970 1.00 55.06 92 PRO A O 1
ATOM 703 N N . SER A 1 93 ? 4.916 9.707 -4.913 1.00 60.78 93 SER A N 1
ATOM 704 C CA . SER A 1 93 ? 3.743 10.303 -4.285 1.00 60.78 93 SER A CA 1
ATOM 705 C C . SER A 1 93 ? 2.725 9.198 -4.033 1.00 60.78 93 SER A C 1
ATOM 707 O O . SER A 1 93 ? 2.393 8.426 -4.930 1.00 60.78 93 SER A O 1
ATOM 709 N N . PHE A 1 94 ? 2.243 9.099 -2.801 1.00 67.31 94 PHE A N 1
ATOM 710 C CA . PHE A 1 94 ? 1.190 8.161 -2.428 1.00 67.31 94 PHE A CA 1
ATOM 711 C C . PHE A 1 94 ? -0.077 8.963 -2.179 1.00 67.31 94 PHE A C 1
ATOM 713 O O . PHE A 1 94 ? -0.031 9.995 -1.508 1.00 67.31 94 PHE A O 1
ATOM 720 N N . LYS A 1 95 ? -1.206 8.510 -2.723 1.00 71.69 95 LYS A N 1
ATOM 721 C CA . LYS A 1 95 ? -2.494 9.151 -2.478 1.00 71.69 95 LYS A CA 1
ATOM 722 C C . LYS A 1 95 ? -3.459 8.136 -1.889 1.00 71.69 95 LYS A C 1
ATOM 724 O O . LYS A 1 95 ? -3.962 7.263 -2.592 1.00 71.69 95 LYS A O 1
ATOM 729 N N . ALA A 1 96 ? -3.710 8.268 -0.592 1.00 67.81 96 ALA A N 1
ATOM 730 C CA . ALA A 1 96 ? -4.760 7.525 0.084 1.00 67.81 96 ALA A CA 1
ATOM 731 C C . ALA A 1 96 ? -6.115 8.206 -0.169 1.00 67.81 96 ALA A C 1
ATOM 733 O O . ALA A 1 96 ? -6.281 9.404 0.072 1.00 67.81 96 ALA A O 1
ATOM 734 N N . LEU A 1 97 ? 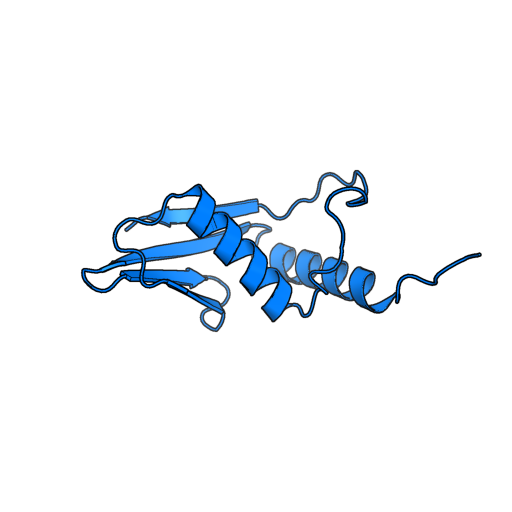-7.071 7.441 -0.688 1.00 74.75 97 LEU A N 1
ATOM 735 C CA . LEU A 1 97 ? -8.474 7.809 -0.821 1.00 74.75 97 LEU A CA 1
ATOM 736 C C . LEU A 1 97 ? -9.256 7.060 0.255 1.00 74.75 97 LEU A C 1
ATOM 738 O O . LEU A 1 97 ? -9.273 5.832 0.274 1.00 74.75 97 LEU A O 1
ATOM 742 N N . TYR A 1 98 ? -9.881 7.818 1.147 1.00 68.56 98 TYR A N 1
ATOM 743 C CA . TYR A 1 98 ? -10.749 7.299 2.199 1.00 68.56 98 TYR A CA 1
ATOM 744 C C . TYR A 1 98 ? -12.162 7.178 1.640 1.00 68.56 98 TYR A C 1
ATOM 746 O O . TYR A 1 98 ? -12.680 8.163 1.102 1.00 68.56 98 TYR A O 1
ATOM 754 N N . VAL A 1 99 ? -12.748 5.985 1.736 1.00 59.16 99 VAL A N 1
ATOM 755 C CA . VAL A 1 99 ? -14.120 5.697 1.287 1.00 59.16 99 VAL A CA 1
ATOM 756 C C . VAL A 1 99 ? -15.031 5.491 2.479 1.00 59.16 99 VAL A C 1
ATOM 758 O O . VAL A 1 99 ? -14.586 4.823 3.437 1.00 59.16 99 VAL A O 1
#

Organism: NCBI:txid1618778

Sequence (99 aa):
MGGRIPSSSLDAIANMDRIIGEVGGTLHFLVTTEEDGWFAECNEFPAIIIGGAEKNPSTELIEERIRDVVHCAFNISSKIPSKDIIRNESTPSFKALYV

pLDDT: mean 70.7, std 15.38, range [39.78, 89.69]

Secondary structure (DSSP, 8-state):
------THHHHHHHHHHHHHHHTTSEEEEEEEEETTEEEEEESS-TT-EEEES-SS--HHHHHHHHHHHHHHHTT--TT--TT---S-S-PPEEEEEE-

Radius of gyration: 14.93 Å; chains: 1; bounding box: 52×23×30 Å

Foldseek 3Di:
DDDPPPCVQVVLVVVLQVLCVVVPLEWEWEWEADPQWIKIATPSCRVQIDIDRDRDDDPVRVVVRSVVSSCVVSVNPPPPPPPPPPPDPRDRHYHYDYD